Protein AF-A0A8J2QCI6-F1 (afdb_monomer_lite)

Structure (mmCIF, N/CA/C/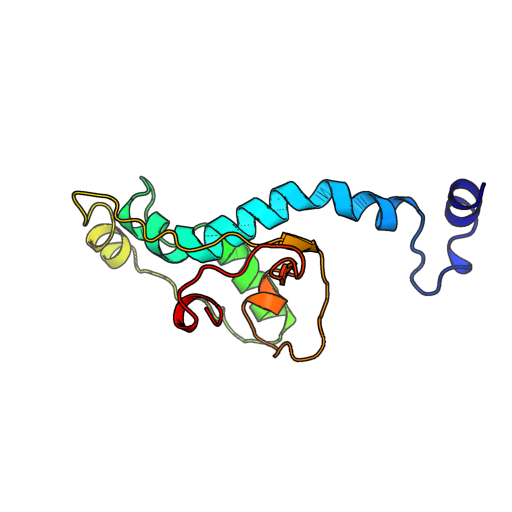O backbone):
data_AF-A0A8J2QCI6-F1
#
_entry.id   AF-A0A8J2QCI6-F1
#
loop_
_atom_site.group_PDB
_atom_site.id
_atom_site.type_symbol
_atom_site.label_atom_id
_atom_site.label_alt_id
_atom_site.label_comp_id
_atom_site.label_asym_id
_atom_site.label_entity_id
_atom_site.label_seq_id
_atom_site.pdbx_PDB_ins_code
_atom_site.Cartn_x
_atom_site.Cartn_y
_atom_site.Cartn_z
_atom_site.occupancy
_atom_site.B_iso_or_equiv
_atom_site.auth_seq_id
_atom_site.auth_comp_id
_atom_site.auth_asym_id
_atom_site.auth_atom_id
_atom_site.pdbx_PDB_model_num
ATOM 1 N N . MET A 1 1 ? 30.240 -19.200 -10.855 1.00 54.97 1 MET A N 1
ATOM 2 C CA . MET A 1 1 ? 31.644 -18.945 -10.450 1.00 54.97 1 MET A CA 1
ATOM 3 C C . MET A 1 1 ? 31.758 -17.816 -9.429 1.00 54.97 1 MET A C 1
ATOM 5 O O . MET A 1 1 ? 32.371 -18.048 -8.400 1.00 54.97 1 MET A O 1
ATOM 9 N N . TRP A 1 2 ? 31.162 -16.641 -9.662 1.00 59.03 2 TRP A N 1
ATOM 10 C CA . TRP A 1 2 ? 31.267 -15.486 -8.750 1.00 59.03 2 TRP A CA 1
ATOM 11 C C . TRP A 1 2 ? 30.485 -15.621 -7.433 1.00 59.03 2 TRP A C 1
ATOM 13 O O . TRP A 1 2 ? 30.943 -15.152 -6.397 1.00 59.03 2 TRP A O 1
ATOM 23 N N . ASP A 1 3 ? 29.358 -16.331 -7.448 1.00 58.16 3 ASP A N 1
ATOM 24 C CA . ASP A 1 3 ? 28.484 -16.489 -6.281 1.00 58.16 3 ASP A CA 1
ATOM 25 C C . ASP A 1 3 ? 29.141 -17.248 -5.105 1.00 58.16 3 ASP A C 1
ATOM 27 O O . ASP A 1 3 ? 29.231 -16.745 -3.985 1.00 58.16 3 ASP A O 1
ATOM 31 N N . THR A 1 4 ? 29.721 -18.423 -5.367 1.00 67.44 4 THR A N 1
ATOM 32 C CA . THR A 1 4 ? 30.413 -19.233 -4.345 1.00 67.44 4 THR A CA 1
ATOM 33 C C . THR A 1 4 ? 31.654 -18.535 -3.771 1.00 67.44 4 THR A C 1
ATOM 35 O O . THR A 1 4 ? 32.071 -18.830 -2.651 1.00 67.44 4 THR A O 1
ATOM 38 N N . TYR A 1 5 ? 32.269 -17.628 -4.536 1.00 74.19 5 TYR A N 1
ATOM 39 C CA . TYR A 1 5 ? 33.431 -16.859 -4.097 1.00 74.19 5 TYR A CA 1
ATOM 40 C C . TYR A 1 5 ? 33.029 -15.755 -3.111 1.00 74.19 5 TYR A C 1
ATOM 42 O O . TYR A 1 5 ? 33.645 -15.639 -2.053 1.00 74.19 5 TYR A O 1
ATOM 50 N N . LEU A 1 6 ? 31.954 -15.012 -3.397 1.00 71.12 6 LEU A N 1
ATOM 51 C CA . LEU A 1 6 ? 31.430 -13.974 -2.497 1.00 71.12 6 LEU A CA 1
ATOM 52 C C . LEU A 1 6 ? 30.899 -14.557 -1.181 1.00 71.12 6 LEU A C 1
ATOM 54 O O . LEU A 1 6 ? 31.152 -13.994 -0.120 1.00 71.12 6 LEU A O 1
ATOM 58 N N . HIS A 1 7 ? 30.304 -15.750 -1.220 1.00 70.75 7 HIS A N 1
ATOM 59 C CA . HIS A 1 7 ? 29.931 -16.506 -0.019 1.00 70.75 7 HIS A CA 1
ATOM 60 C C . HIS A 1 7 ? 31.104 -16.812 0.924 1.00 70.75 7 HIS A C 1
ATOM 62 O O . HIS A 1 7 ? 30.948 -16.822 2.143 1.00 70.75 7 HIS A O 1
ATOM 68 N N . LYS A 1 8 ? 32.290 -17.085 0.370 1.00 77.06 8 LYS A N 1
ATOM 69 C CA . LYS A 1 8 ? 33.498 -17.408 1.148 1.00 77.06 8 LYS A CA 1
ATOM 70 C C . LYS A 1 8 ? 34.303 -16.167 1.528 1.00 77.06 8 LYS A C 1
ATOM 72 O O . LYS A 1 8 ? 35.119 -16.221 2.448 1.00 77.06 8 LYS A O 1
ATOM 77 N N . HIS A 1 9 ? 34.079 -15.056 0.832 1.00 76.94 9 HIS A N 1
ATOM 78 C CA . HIS A 1 9 ? 34.850 -13.830 0.973 1.00 76.94 9 HIS A CA 1
ATOM 79 C C . HIS A 1 9 ? 33.939 -12.587 1.005 1.00 76.94 9 HIS A C 1
ATOM 81 O O . HIS A 1 9 ? 34.064 -11.710 0.148 1.00 76.94 9 HIS A O 1
ATOM 87 N N . PRO A 1 10 ? 33.076 -12.438 2.029 1.00 70.25 10 PRO A N 1
ATOM 88 C CA . PRO A 1 10 ? 32.091 -11.352 2.089 1.00 70.25 10 PRO A CA 1
ATOM 89 C C . PRO A 1 10 ? 32.734 -9.960 2.162 1.00 70.25 10 PRO A C 1
ATOM 91 O O . PRO A 1 10 ? 32.089 -8.956 1.906 1.00 70.25 10 PRO A O 1
ATOM 94 N N . LYS A 1 11 ? 34.021 -9.859 2.514 1.00 73.88 11 LYS A N 1
ATOM 95 C CA . LYS A 1 11 ? 34.762 -8.588 2.622 1.00 73.88 11 LYS A CA 1
ATOM 96 C C . LYS A 1 11 ? 35.053 -7.907 1.277 1.00 73.88 11 LYS A C 1
ATOM 98 O O . LYS A 1 11 ? 35.552 -6.789 1.280 1.00 73.88 11 LYS A O 1
ATOM 103 N N . PHE A 1 12 ? 34.802 -8.578 0.152 1.00 67.94 12 PHE A N 1
ATOM 104 C CA . PHE A 1 12 ? 35.062 -8.036 -1.189 1.00 67.94 12 PHE A CA 1
ATOM 105 C C . PHE A 1 12 ? 33.880 -7.251 -1.770 1.00 67.94 12 PHE A C 1
ATOM 107 O O . PHE A 1 12 ? 34.011 -6.623 -2.817 1.00 67.94 12 PHE A O 1
ATOM 114 N N . THR A 1 13 ? 32.751 -7.246 -1.069 1.00 58.03 13 THR A N 1
ATOM 115 C CA . THR A 1 13 ? 31.570 -6.413 -1.316 1.00 58.03 13 THR A CA 1
ATOM 116 C C . THR A 1 13 ? 31.447 -5.423 -0.168 1.00 58.03 13 THR A C 1
ATOM 118 O O . THR A 1 13 ? 31.517 -5.817 0.996 1.00 58.03 13 THR A O 1
ATOM 121 N N . VAL A 1 14 ? 31.298 -4.137 -0.490 1.00 60.88 14 VAL A N 1
ATOM 122 C CA . VAL A 1 14 ? 31.315 -3.024 0.482 1.00 60.88 14 VAL A CA 1
ATOM 123 C C . VAL A 1 14 ? 30.232 -3.173 1.558 1.00 60.88 14 VAL A C 1
ATOM 125 O O . VAL A 1 14 ? 30.429 -2.758 2.694 1.00 60.88 14 VAL A O 1
ATOM 128 N N . ASP A 1 15 ? 29.118 -3.811 1.212 1.00 69.38 15 ASP A N 1
ATOM 129 C CA . ASP A 1 15 ? 27.968 -4.091 2.073 1.00 69.38 15 ASP A CA 1
ATOM 130 C C . ASP A 1 15 ? 27.867 -5.570 2.497 1.00 69.38 15 ASP A C 1
ATOM 132 O 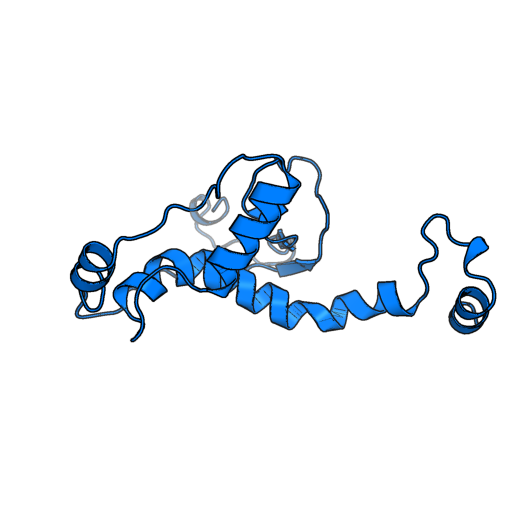O . ASP A 1 15 ? 26.870 -5.976 3.089 1.00 69.38 15 ASP A O 1
ATOM 136 N N . HIS A 1 16 ? 28.888 -6.383 2.200 1.00 67.31 16 HIS A N 1
ATOM 137 C CA . HIS A 1 16 ? 28.899 -7.832 2.425 1.00 67.31 16 HIS A CA 1
ATOM 138 C C . HIS A 1 16 ? 27.798 -8.632 1.695 1.00 67.31 16 HIS A C 1
ATOM 140 O O . HIS A 1 16 ? 27.552 -9.785 2.054 1.00 67.31 16 HIS A O 1
ATOM 146 N N . SER A 1 17 ? 27.152 -8.059 0.673 1.00 64.62 17 SER A N 1
ATOM 147 C CA . SER A 1 17 ? 26.120 -8.743 -0.117 1.00 64.62 17 SER A CA 1
ATOM 148 C C . SER A 1 17 ? 26.692 -9.815 -1.063 1.00 64.62 17 SER A C 1
ATOM 150 O O . SER A 1 17 ? 27.874 -9.826 -1.400 1.00 64.62 17 SER A O 1
ATOM 152 N N . ASN A 1 18 ? 25.857 -10.764 -1.492 1.00 72.94 18 ASN A N 1
ATOM 153 C CA . ASN A 1 18 ? 26.225 -11.841 -2.420 1.00 72.94 18 ASN A CA 1
ATOM 154 C C . ASN A 1 18 ? 25.177 -11.992 -3.546 1.00 72.94 18 ASN A C 1
ATOM 156 O O . ASN A 1 18 ? 24.218 -11.219 -3.636 1.00 72.94 18 ASN A O 1
ATOM 160 N N . GLY A 1 19 ? 25.361 -12.992 -4.417 1.00 60.00 19 GLY A N 1
ATOM 161 C CA . GLY A 1 19 ? 24.447 -13.270 -5.529 1.00 60.00 19 GLY A CA 1
ATOM 162 C C . GLY A 1 19 ? 23.018 -13.605 -5.092 1.00 60.00 19 GLY A C 1
ATOM 163 O O . GLY A 1 19 ? 22.085 -13.331 -5.849 1.00 60.00 19 GLY A O 1
ATOM 164 N N . ASP A 1 20 ? 22.829 -14.104 -3.867 1.00 63.88 20 ASP A N 1
ATOM 165 C CA . ASP A 1 20 ? 21.506 -14.417 -3.322 1.00 63.88 20 ASP A CA 1
ATOM 166 C C . ASP A 1 20 ? 20.679 -13.157 -3.086 1.00 63.88 20 ASP A C 1
ATOM 168 O O . ASP A 1 20 ? 19.499 -13.136 -3.420 1.00 63.88 20 ASP A O 1
ATOM 172 N N . VAL A 1 21 ? 21.289 -12.083 -2.572 1.00 62.28 21 VAL A N 1
ATOM 173 C CA . VAL A 1 21 ? 20.598 -10.802 -2.331 1.00 62.28 21 VAL A CA 1
ATOM 174 C C . VAL A 1 21 ? 20.126 -10.184 -3.649 1.00 62.28 21 VAL A C 1
ATOM 176 O O . VAL A 1 21 ? 19.014 -9.667 -3.730 1.00 62.28 21 VAL A O 1
ATOM 179 N N . ALA A 1 22 ? 20.941 -10.281 -4.704 1.00 57.44 22 ALA A N 1
ATOM 180 C CA . ALA A 1 22 ? 20.570 -9.802 -6.033 1.00 57.44 22 ALA A CA 1
ATOM 181 C C . ALA A 1 22 ? 19.430 -10.640 -6.647 1.00 57.44 22 ALA A C 1
ATOM 183 O O . ALA A 1 22 ? 18.471 -10.085 -7.191 1.00 57.44 22 ALA A O 1
ATOM 184 N N . ALA A 1 23 ? 19.502 -11.970 -6.526 1.00 56.25 23 ALA A N 1
ATOM 185 C CA . ALA A 1 23 ? 18.475 -12.886 -7.025 1.00 56.25 23 ALA A CA 1
ATOM 186 C C . ALA A 1 23 ? 17.161 -12.846 -6.210 1.00 56.25 23 ALA A C 1
ATOM 188 O O . ALA A 1 23 ? 16.096 -13.146 -6.755 1.00 56.25 23 ALA A O 1
ATOM 189 N N . ASP A 1 24 ? 17.198 -12.415 -4.944 1.00 59.62 24 ASP A N 1
ATOM 190 C CA . ASP A 1 24 ? 16.033 -12.271 -4.052 1.00 59.62 24 ASP A CA 1
ATOM 191 C C . ASP A 1 24 ? 15.034 -11.188 -4.505 1.00 59.62 24 ASP A C 1
ATOM 193 O O . ASP A 1 24 ? 13.876 -11.173 -4.079 1.00 59.62 24 ASP A O 1
ATOM 197 N N . SER A 1 25 ? 15.429 -10.326 -5.448 1.00 53.31 25 SER A N 1
ATOM 198 C CA . SER A 1 25 ? 14.540 -9.343 -6.086 1.00 53.31 25 SER A CA 1
ATOM 199 C C . SER A 1 25 ? 13.283 -10.000 -6.687 1.00 53.31 25 SER A C 1
ATOM 201 O O . SER A 1 25 ? 12.191 -9.439 -6.615 1.00 53.31 25 SER A O 1
ATOM 203 N N . TYR A 1 26 ? 13.406 -11.232 -7.204 1.00 55.91 26 TYR A N 1
ATOM 204 C CA . TYR A 1 26 ? 12.292 -12.035 -7.733 1.00 55.91 26 TYR A CA 1
ATOM 205 C C . TYR A 1 26 ? 11.546 -12.862 -6.677 1.00 55.91 26 TYR A C 1
ATOM 207 O O . TYR A 1 26 ? 10.562 -13.518 -7.008 1.00 55.91 26 TYR A O 1
ATOM 215 N N . HIS A 1 27 ? 11.968 -12.872 -5.415 1.00 59.91 27 HIS A N 1
ATOM 216 C CA . HIS A 1 27 ? 11.233 -13.560 -4.348 1.00 59.91 27 HIS A CA 1
ATOM 217 C C . HIS A 1 27 ? 10.282 -12.619 -3.601 1.00 59.91 27 HIS A C 1
ATOM 219 O O . HIS A 1 27 ? 9.246 -13.066 -3.105 1.00 59.91 27 HIS A O 1
ATOM 225 N N . LYS A 1 28 ? 10.576 -11.313 -3.581 1.00 66.38 28 LYS A N 1
ATOM 226 C CA . LYS A 1 28 ? 9.775 -10.308 -2.862 1.00 66.38 28 LYS A CA 1
ATOM 227 C C . LYS A 1 28 ? 8.628 -9.698 -3.667 1.00 66.38 28 LYS A C 1
ATOM 229 O O . LYS A 1 28 ? 7.669 -9.238 -3.055 1.00 66.38 28 LYS A O 1
ATOM 234 N N . TYR A 1 29 ? 8.624 -9.822 -5.000 1.00 71.62 29 TYR A N 1
ATOM 235 C CA . TYR A 1 29 ? 7.591 -9.200 -5.850 1.00 71.62 29 TYR A CA 1
ATOM 236 C C . TYR A 1 29 ? 6.151 -9.546 -5.438 1.00 71.62 29 TYR A C 1
ATOM 238 O O . TYR A 1 29 ? 5.255 -8.720 -5.572 1.00 71.62 29 TYR A O 1
ATOM 246 N N . LYS A 1 30 ? 5.895 -10.756 -4.915 1.00 79.56 30 LYS A N 1
ATOM 247 C CA . LYS A 1 30 ? 4.554 -11.132 -4.437 1.00 79.56 30 LYS A CA 1
ATOM 248 C C . LYS A 1 30 ? 4.119 -10.274 -3.252 1.00 79.56 30 LYS A C 1
ATOM 250 O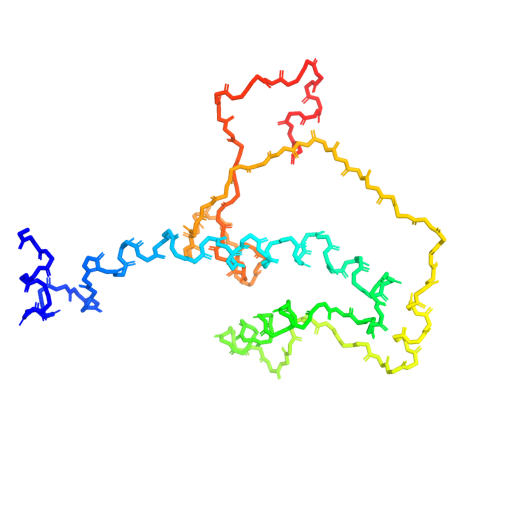 O . LYS A 1 30 ? 2.968 -9.858 -3.192 1.00 79.56 30 LYS A O 1
ATOM 255 N N . GLN A 1 31 ? 5.030 -10.028 -2.315 1.00 80.38 31 GLN A N 1
ATOM 256 C CA . GLN A 1 31 ? 4.772 -9.188 -1.147 1.00 80.38 31 GLN A CA 1
ATOM 257 C C . GLN A 1 31 ? 4.606 -7.727 -1.572 1.00 80.38 31 GLN A C 1
ATOM 259 O O . GLN A 1 31 ? 3.688 -7.064 -1.099 1.00 80.38 31 GLN A O 1
ATOM 264 N N . ASP A 1 32 ? 5.418 -7.277 -2.526 1.00 81.62 32 ASP A N 1
ATOM 265 C CA . ASP A 1 32 ? 5.367 -5.924 -3.083 1.00 81.62 32 ASP A CA 1
ATOM 266 C C . ASP A 1 32 ? 4.031 -5.655 -3.798 1.00 81.62 32 ASP A C 1
ATOM 268 O O . ASP A 1 32 ? 3.369 -4.653 -3.529 1.00 81.62 32 ASP A O 1
ATOM 272 N N . ILE A 1 33 ? 3.563 -6.594 -4.631 1.00 83.00 33 ILE A N 1
ATOM 273 C CA . ILE A 1 33 ? 2.250 -6.514 -5.294 1.00 83.00 33 ILE A CA 1
ATOM 274 C C . ILE A 1 33 ? 1.122 -6.452 -4.261 1.00 83.00 33 ILE A C 1
ATOM 276 O O . ILE A 1 33 ? 0.208 -5.634 -4.386 1.00 83.00 33 ILE A O 1
ATOM 280 N N . VAL A 1 34 ? 1.176 -7.300 -3.229 1.00 88.75 34 VAL A N 1
ATOM 281 C CA . VAL A 1 34 ? 0.157 -7.313 -2.171 1.00 88.75 34 VAL A CA 1
ATOM 282 C C . VAL A 1 34 ? 0.157 -5.990 -1.406 1.00 88.75 34 VAL A C 1
ATOM 284 O O . VAL A 1 34 ? -0.917 -5.439 -1.162 1.00 88.75 34 VAL A O 1
ATOM 287 N N . LEU A 1 35 ? 1.328 -5.446 -1.067 1.00 89.19 35 LEU A N 1
ATOM 288 C CA . LEU A 1 35 ? 1.450 -4.165 -0.376 1.00 89.19 35 LEU A CA 1
ATOM 289 C C . LEU A 1 35 ? 0.894 -3.015 -1.224 1.00 89.19 35 LEU A C 1
ATOM 291 O O . LEU A 1 35 ? 0.102 -2.222 -0.716 1.00 89.19 35 LEU A O 1
ATOM 295 N N . ILE A 1 36 ? 1.238 -2.946 -2.512 1.00 90.19 36 ILE A N 1
ATOM 296 C CA . ILE A 1 36 ? 0.729 -1.899 -3.409 1.00 90.19 36 ILE A CA 1
ATOM 297 C C . ILE A 1 36 ? -0.775 -1.994 -3.556 1.00 90.19 36 ILE A C 1
ATOM 299 O O . ILE A 1 36 ? -1.451 -0.977 -3.431 1.00 90.19 36 ILE A O 1
ATOM 303 N N . ASN A 1 37 ? -1.316 -3.188 -3.799 1.00 91.19 37 ASN A N 1
ATOM 304 C CA . ASN A 1 37 ? -2.759 -3.354 -3.924 1.00 91.19 37 ASN A CA 1
ATOM 305 C C . ASN A 1 37 ? -3.471 -2.952 -2.620 1.00 91.19 37 ASN A C 1
ATOM 307 O O . ASN A 1 37 ? -4.481 -2.246 -2.635 1.00 91.19 37 ASN A O 1
ATOM 311 N N . SER A 1 38 ? -2.882 -3.314 -1.477 1.00 93.00 38 SER A N 1
ATOM 312 C CA . SER A 1 38 ? -3.388 -2.919 -0.161 1.00 93.00 38 SER A CA 1
ATOM 313 C C . SER A 1 38 ? -3.341 -1.403 0.052 1.00 93.00 38 SER A C 1
ATOM 315 O O . SER A 1 38 ? -4.241 -0.860 0.678 1.00 93.00 38 SER A O 1
ATOM 317 N N . ILE A 1 39 ? -2.341 -0.696 -0.477 1.00 92.81 39 ILE A N 1
ATOM 318 C CA . ILE A 1 39 ? -2.243 0.769 -0.372 1.00 92.81 39 ILE A CA 1
ATOM 319 C C . ILE A 1 39 ? -3.167 1.476 -1.370 1.00 92.81 39 ILE A C 1
ATOM 321 O O . ILE A 1 39 ? -3.858 2.419 -1.000 1.00 92.81 39 ILE A O 1
ATOM 325 N N . LYS A 1 40 ? -3.182 1.052 -2.638 1.00 91.44 40 LYS A N 1
ATOM 326 C CA . LYS A 1 40 ? -3.914 1.730 -3.719 1.00 91.44 40 LYS A CA 1
ATOM 327 C C . LYS A 1 40 ? -5.421 1.509 -3.625 1.00 91.44 40 LYS A C 1
ATOM 329 O O . LYS A 1 40 ? -6.180 2.447 -3.835 1.00 91.44 40 LYS A O 1
ATOM 334 N N . VAL A 1 41 ? -5.842 0.284 -3.313 1.00 93.88 41 VAL A N 1
ATOM 335 C CA . VAL A 1 41 ? -7.261 -0.093 -3.218 1.00 93.88 41 VAL A CA 1
ATOM 336 C C . VAL A 1 41 ? -7.643 -0.354 -1.768 1.00 93.88 41 VAL A C 1
ATOM 338 O O . VAL A 1 41 ? -8.632 0.189 -1.279 1.00 93.88 41 VAL A O 1
ATOM 341 N N . GLY A 1 42 ? -6.839 -1.148 -1.057 1.00 95.12 42 GLY A N 1
ATOM 342 C CA . GLY A 1 42 ? -7.153 -1.592 0.303 1.00 95.12 42 GLY A CA 1
ATOM 343 C C . GLY A 1 42 ? -7.299 -0.461 1.324 1.00 95.12 42 GLY A C 1
ATOM 344 O O . GLY A 1 42 ? -8.101 -0.601 2.239 1.00 95.12 42 GLY A O 1
ATOM 345 N N . LEU A 1 43 ? -6.618 0.676 1.153 1.00 94.94 43 LEU A N 1
ATOM 346 C CA . LEU A 1 43 ? -6.734 1.820 2.064 1.00 94.94 43 LEU A CA 1
ATOM 347 C C . LEU A 1 43 ? -8.178 2.341 2.161 1.00 94.94 43 LEU A C 1
ATOM 349 O O . LEU A 1 43 ? -8.601 2.772 3.227 1.00 94.94 43 LEU A O 1
ATOM 353 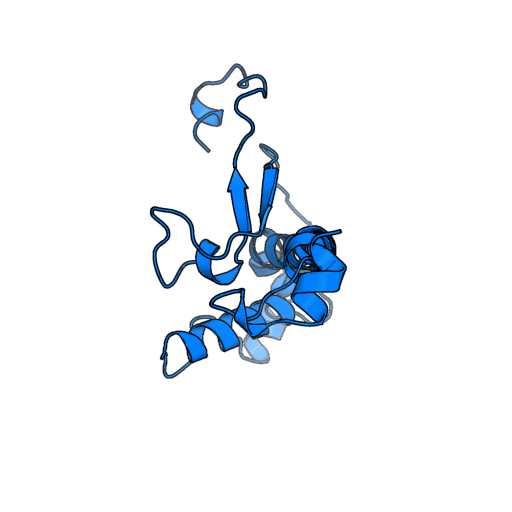N N . PHE A 1 44 ? -8.935 2.252 1.065 1.00 95.06 44 PHE A N 1
ATOM 354 C CA . PHE A 1 44 ? -10.337 2.667 1.003 1.00 95.06 44 PHE A CA 1
ATOM 355 C C . PHE A 1 44 ? -11.292 1.479 1.092 1.00 95.06 44 PHE A C 1
ATOM 357 O O . PHE A 1 44 ? -12.333 1.560 1.737 1.00 95.06 44 PHE A O 1
ATOM 364 N N . ALA A 1 45 ? -10.941 0.367 0.448 1.00 97.12 45 ALA A N 1
ATOM 365 C CA . ALA A 1 45 ? -11.811 -0.793 0.373 1.00 97.12 45 ALA A CA 1
ATOM 366 C C . ALA A 1 45 ? -11.877 -1.566 1.697 1.00 97.12 45 ALA A C 1
ATOM 368 O O . ALA A 1 45 ? -12.950 -2.005 2.091 1.00 97.12 45 ALA A O 1
ATOM 369 N N . HIS A 1 46 ? -10.756 -1.734 2.398 1.00 97.88 46 HIS A N 1
ATOM 370 C CA . HIS A 1 46 ? -10.721 -2.569 3.598 1.00 97.88 46 HIS A CA 1
ATOM 371 C C . HIS A 1 46 ? -11.600 -2.010 4.728 1.00 97.88 46 HIS A C 1
ATOM 373 O O . HIS A 1 46 ? -12.434 -2.768 5.211 1.00 97.88 46 HIS A O 1
ATOM 379 N N . PRO A 1 47 ? -11.561 -0.705 5.075 1.00 98.00 47 PRO A N 1
ATOM 380 C CA . PRO A 1 47 ? -12.431 -0.178 6.128 1.00 98.00 47 PRO A CA 1
ATOM 381 C C . PRO A 1 47 ? -13.930 -0.378 5.872 1.00 98.00 47 PRO A C 1
ATOM 383 O O . PRO A 1 47 ? -14.696 -0.494 6.823 1.00 98.00 47 PRO A O 1
ATOM 386 N N . ILE A 1 48 ? -14.346 -0.398 4.601 1.00 97.88 48 ILE A N 1
ATOM 387 C CA . ILE A 1 48 ? -15.756 -0.441 4.196 1.00 97.88 48 ILE A CA 1
ATOM 388 C C . ILE A 1 48 ? -16.230 -1.878 3.958 1.00 97.88 48 ILE A C 1
ATOM 390 O O . ILE A 1 48 ? -17.328 -2.226 4.378 1.00 97.88 48 ILE A O 1
ATOM 394 N N . TYR A 1 49 ? -15.439 -2.709 3.279 1.00 96.88 49 TYR A N 1
ATOM 395 C CA . TYR A 1 49 ? -15.908 -3.988 2.734 1.00 96.88 49 TYR A CA 1
ATOM 396 C C . TYR A 1 49 ? -15.314 -5.227 3.419 1.00 96.88 49 TYR A C 1
ATOM 398 O O . TYR A 1 49 ? -15.777 -6.328 3.127 1.00 96.88 49 TYR A O 1
ATOM 406 N N . SER A 1 50 ? -14.300 -5.099 4.287 1.00 96.69 50 SER A N 1
ATOM 407 C CA . SER A 1 50 ? -13.784 -6.257 5.033 1.00 96.69 50 SER A CA 1
ATOM 408 C C . SER A 1 50 ? -14.660 -6.592 6.243 1.00 96.69 50 SER A C 1
ATOM 410 O O . SER A 1 50 ? -15.406 -5.751 6.754 1.00 96.69 50 SER A O 1
ATOM 412 N N . GLU A 1 51 ? -14.564 -7.832 6.724 1.00 95.75 51 GLU A N 1
ATOM 413 C CA . GLU A 1 51 ? -15.269 -8.254 7.939 1.00 95.75 51 GLU A CA 1
ATOM 414 C C . GLU A 1 51 ? -14.703 -7.555 9.184 1.00 95.75 51 GLU A C 1
ATOM 416 O O . GLU A 1 51 ? -15.436 -7.250 10.130 1.00 95.75 51 GLU A O 1
ATOM 421 N N . GLU A 1 52 ? -13.404 -7.259 9.183 1.00 96.06 52 GLU A N 1
ATOM 422 C CA . GLU A 1 52 ? -12.697 -6.618 10.288 1.00 96.06 52 GLU A CA 1
ATOM 423 C C . GLU A 1 52 ? -12.894 -5.093 10.325 1.00 96.06 52 GLU A C 1
ATOM 425 O O . GLU A 1 52 ? -12.904 -4.509 11.409 1.00 96.06 52 GLU A O 1
ATOM 430 N N . GLY A 1 53 ? -13.075 -4.445 9.169 1.00 96.56 53 GLY A N 1
ATOM 431 C CA . GLY A 1 53 ? -12.966 -2.991 9.022 1.00 96.56 53 GLY A CA 1
ATOM 432 C C . GLY A 1 53 ? -11.524 -2.485 9.199 1.00 96.56 53 GLY A C 1
ATOM 433 O O . GLY A 1 53 ? -10.568 -3.242 9.024 1.00 96.56 53 GLY A O 1
ATOM 434 N N . ASP A 1 54 ? -11.367 -1.196 9.535 1.00 98.06 54 ASP A N 1
ATOM 435 C CA . ASP A 1 54 ? -10.069 -0.494 9.683 1.00 98.06 54 ASP A CA 1
ATOM 436 C C . ASP A 1 54 ? -9.180 -0.580 8.414 1.00 98.06 54 ASP A C 1
ATOM 438 O O . ASP A 1 54 ? -9.529 -1.176 7.391 1.00 98.06 54 ASP A O 1
ATOM 442 N N . TYR A 1 55 ? -8.023 0.076 8.428 1.00 97.81 55 TYR A N 1
ATOM 443 C CA . TYR A 1 55 ? -7.013 -0.060 7.388 1.00 97.81 55 TYR A CA 1
ATOM 444 C C . TYR A 1 55 ? -6.408 -1.471 7.376 1.00 97.81 55 TYR A C 1
ATOM 446 O O . TYR A 1 55 ? -6.283 -2.099 8.432 1.00 97.81 55 TYR A O 1
ATOM 454 N N . PRO A 1 56 ? -5.924 -1.956 6.214 1.00 97.12 56 PRO A N 1
ATOM 455 C CA . PRO A 1 56 ? -5.248 -3.244 6.148 1.00 97.12 56 PRO A CA 1
ATOM 456 C C . PRO A 1 56 ? -4.060 -3.291 7.116 1.00 97.12 56 PRO A C 1
ATOM 458 O O . PRO A 1 56 ? -3.200 -2.402 7.110 1.00 97.12 56 PRO A O 1
ATOM 461 N N . SER A 1 57 ? -3.963 -4.362 7.905 1.00 95.50 57 SER A N 1
ATOM 462 C CA . SER A 1 57 ? -2.910 -4.537 8.919 1.00 95.50 57 SER A CA 1
ATOM 463 C C . SER A 1 57 ? -1.496 -4.436 8.336 1.00 95.50 57 SER A C 1
ATOM 465 O O . SER A 1 57 ? -0.599 -3.869 8.962 1.00 95.50 57 SER A O 1
ATOM 467 N N . LEU A 1 58 ? -1.308 -4.918 7.103 1.00 93.44 58 LEU A N 1
ATOM 468 C CA . LEU A 1 58 ? -0.055 -4.808 6.359 1.00 93.44 58 LEU A CA 1
ATOM 469 C C . LEU A 1 58 ? 0.339 -3.345 6.094 1.00 93.44 58 LEU A C 1
ATOM 471 O O . LEU A 1 58 ? 1.497 -2.980 6.297 1.00 93.44 58 LEU A O 1
ATOM 475 N N . VAL A 1 59 ? -0.615 -2.510 5.670 1.00 94.75 59 VAL A N 1
ATOM 476 C CA . VAL A 1 59 ? -0.382 -1.085 5.378 1.00 94.75 59 VAL A CA 1
ATOM 477 C C . VAL A 1 59 ? -0.071 -0.329 6.658 1.00 94.75 59 VAL A C 1
ATOM 479 O O . VAL A 1 59 ? 0.908 0.415 6.703 1.00 94.75 59 VAL A O 1
ATOM 482 N N . ARG A 1 60 ? -0.856 -0.576 7.714 1.00 95.62 60 ARG A N 1
ATOM 483 C CA . ARG A 1 60 ? -0.626 0.012 9.036 1.00 95.62 60 ARG A CA 1
ATOM 484 C C . ARG A 1 60 ? 0.778 -0.306 9.538 1.00 95.62 60 ARG A C 1
ATOM 486 O O . ARG A 1 60 ? 1.558 0.610 9.768 1.00 95.62 60 ARG A O 1
ATOM 493 N N . LYS A 1 61 ? 1.143 -1.591 9.580 1.00 95.62 61 LYS A N 1
ATOM 494 C CA . LYS A 1 61 ? 2.478 -2.031 10.001 1.00 95.62 61 LYS A CA 1
ATOM 495 C C . LYS A 1 61 ? 3.585 -1.357 9.189 1.00 95.62 61 LYS A C 1
ATOM 497 O O . LYS A 1 61 ? 4.556 -0.869 9.761 1.00 95.62 61 LYS A O 1
ATOM 502 N N . ARG A 1 62 ? 3.437 -1.303 7.862 1.00 94.38 62 ARG A N 1
ATOM 503 C CA . ARG A 1 62 ? 4.448 -0.704 6.986 1.00 94.38 62 ARG A CA 1
ATOM 504 C C . ARG A 1 62 ? 4.633 0.786 7.265 1.00 94.38 62 ARG A C 1
ATOM 506 O O . ARG A 1 62 ? 5.770 1.228 7.402 1.00 94.38 62 ARG A O 1
ATOM 513 N N . ILE A 1 63 ? 3.549 1.553 7.371 1.00 95.38 63 ILE A N 1
ATOM 514 C CA . ILE A 1 63 ? 3.636 2.995 7.635 1.00 95.38 63 ILE A CA 1
ATOM 515 C C . ILE A 1 63 ? 4.139 3.259 9.057 1.00 95.38 63 ILE A C 1
ATOM 517 O O . ILE A 1 63 ? 4.915 4.194 9.249 1.00 95.38 63 ILE A O 1
ATOM 521 N N . ASP A 1 64 ? 3.779 2.431 10.039 1.00 96.25 64 ASP A N 1
ATOM 522 C CA . ASP A 1 64 ? 4.292 2.531 11.409 1.00 96.25 64 ASP A CA 1
ATOM 523 C C . ASP A 1 64 ? 5.815 2.328 11.445 1.00 96.25 64 ASP A C 1
ATOM 525 O O . ASP A 1 64 ? 6.542 3.142 12.020 1.00 96.25 64 ASP A O 1
ATOM 529 N N . ASP A 1 65 ? 6.316 1.283 10.781 1.00 95.62 65 ASP A N 1
ATOM 530 C CA . ASP A 1 65 ? 7.748 0.996 10.665 1.00 95.62 65 ASP A CA 1
ATOM 531 C C . ASP A 1 65 ? 8.489 2.138 9.957 1.00 95.62 65 ASP A C 1
ATOM 533 O O . ASP A 1 65 ? 9.495 2.640 10.464 1.00 95.62 65 ASP A O 1
ATOM 537 N N . MET A 1 66 ? 7.959 2.615 8.828 1.00 94.56 66 MET A N 1
ATOM 538 C CA . MET A 1 66 ? 8.562 3.719 8.079 1.00 94.56 66 MET A CA 1
ATOM 539 C C . MET A 1 66 ? 8.541 5.029 8.868 1.00 94.56 66 MET A C 1
ATOM 541 O O . MET A 1 66 ? 9.535 5.749 8.877 1.00 94.56 66 MET A O 1
ATOM 545 N N . SER A 1 67 ? 7.448 5.332 9.573 1.00 96.56 67 SER A N 1
ATOM 546 C CA . SER A 1 67 ? 7.335 6.533 10.409 1.00 96.56 67 SER A CA 1
ATOM 547 C C . SER A 1 67 ? 8.365 6.519 11.539 1.00 96.56 67 SER A C 1
ATOM 549 O O . SER A 1 67 ? 9.034 7.527 11.761 1.00 96.56 67 SER A O 1
ATOM 551 N N . ARG A 1 68 ? 8.566 5.368 12.199 1.00 96.06 68 ARG A N 1
ATOM 552 C CA . ARG A 1 68 ? 9.617 5.209 13.217 1.00 96.06 68 ARG A CA 1
ATOM 553 C C . ARG A 1 68 ? 11.014 5.391 12.627 1.00 96.06 68 ARG A C 1
ATOM 555 O O . ARG A 1 68 ? 11.806 6.148 13.182 1.00 96.06 68 ARG A O 1
ATOM 562 N N . ASN A 1 69 ? 11.297 4.761 11.487 1.00 94.19 69 ASN A N 1
ATOM 563 C CA . ASN A 1 69 ? 12.601 4.858 10.820 1.00 94.19 69 ASN A CA 1
ATOM 564 C C . ASN A 1 69 ? 12.919 6.281 10.338 1.00 94.19 69 ASN A C 1
ATOM 566 O O . ASN A 1 69 ? 14.076 6.685 10.316 1.00 94.19 69 ASN A O 1
ATOM 570 N N . GLN A 1 70 ? 11.893 7.049 9.974 1.00 94.12 70 GLN A N 1
ATOM 571 C CA . GLN A 1 70 ? 12.009 8.447 9.556 1.00 94.12 70 GLN A CA 1
ATOM 572 C C . GLN A 1 70 ? 12.043 9.430 10.744 1.00 94.12 70 GLN A C 1
ATOM 574 O O . GLN A 1 70 ? 12.119 10.637 10.532 1.00 94.12 70 GLN A O 1
ATOM 579 N N . GLY A 1 71 ? 11.985 8.940 11.989 1.00 95.75 71 GLY A N 1
ATOM 580 C CA . GLY A 1 71 ? 12.090 9.763 13.196 1.00 95.75 71 GLY A CA 1
ATOM 581 C C . GLY A 1 71 ? 10.791 10.449 13.632 1.00 95.75 71 GLY A C 1
ATOM 582 O O . GLY A 1 71 ? 10.832 11.359 14.459 1.00 95.75 71 GLY A O 1
ATOM 583 N N . PHE A 1 72 ? 9.630 10.037 13.114 1.00 96.50 72 PHE A N 1
ATOM 584 C CA . PHE A 1 72 ? 8.351 10.559 13.590 1.00 96.50 72 PHE A CA 1
ATOM 585 C C . PHE A 1 72 ? 8.016 9.992 14.973 1.00 96.50 72 PHE A C 1
ATOM 587 O O . PHE A 1 72 ? 8.111 8.791 15.218 1.00 96.50 72 PHE A O 1
ATOM 594 N N . ALA A 1 73 ? 7.541 10.858 15.871 1.00 96.00 73 ALA A N 1
ATOM 595 C CA . ALA A 1 73 ? 7.120 10.468 17.220 1.00 96.00 73 ALA A CA 1
ATOM 596 C C . ALA A 1 73 ? 5.859 9.578 17.243 1.00 96.00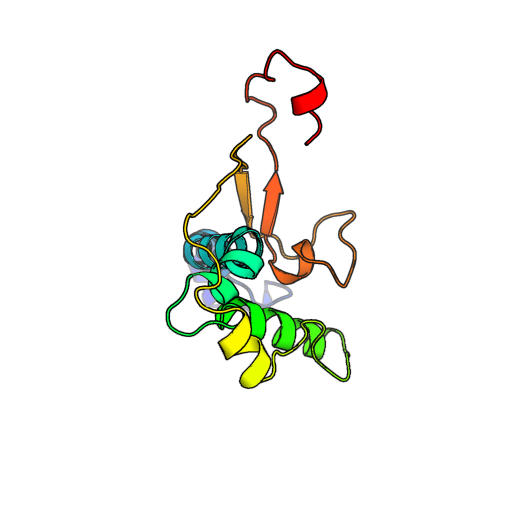 73 ALA A C 1
ATOM 598 O O . ALA A 1 73 ? 5.564 8.944 18.253 1.00 96.00 73 ALA A O 1
ATOM 599 N N . ARG A 1 74 ? 5.095 9.554 16.146 1.00 95.06 74 ARG A N 1
ATOM 600 C CA . ARG A 1 74 ? 3.880 8.751 15.965 1.00 95.06 74 ARG A CA 1
ATOM 601 C C . ARG A 1 74 ? 3.739 8.328 14.507 1.00 95.06 74 ARG A C 1
ATOM 603 O O . ARG A 1 74 ? 4.374 8.922 13.636 1.00 95.06 74 ARG A O 1
ATOM 610 N N . SER A 1 75 ? 2.881 7.343 14.248 1.00 96.31 75 SER A N 1
ATOM 611 C CA . SER A 1 75 ? 2.552 6.946 12.878 1.00 96.31 75 SER A CA 1
ATOM 612 C C . SER A 1 75 ? 2.002 8.115 12.064 1.00 96.31 75 SER A C 1
ATOM 614 O O . SER A 1 75 ? 1.247 8.947 12.579 1.00 96.31 75 SER A O 1
ATOM 616 N N . ARG A 1 76 ? 2.374 8.163 10.781 1.00 96.19 76 ARG A N 1
ATOM 617 C CA . ARG A 1 76 ? 1.769 9.059 9.789 1.00 96.19 76 ARG A CA 1
ATOM 618 C C . ARG A 1 76 ? 0.372 8.599 9.371 1.00 96.19 76 ARG A C 1
ATOM 620 O O . ARG A 1 76 ? -0.400 9.428 8.898 1.00 96.19 76 ARG A O 1
ATOM 627 N N . LEU A 1 77 ? 0.049 7.314 9.542 1.00 95.50 77 LEU A N 1
ATOM 628 C CA . LEU A 1 77 ? -1.283 6.781 9.271 1.00 95.50 77 LEU A CA 1
ATOM 629 C C . LEU A 1 77 ? -2.182 7.005 10.500 1.00 95.50 77 LEU A C 1
ATOM 631 O O . LEU A 1 77 ? -1.839 6.534 11.587 1.00 95.50 77 LEU A O 1
ATOM 635 N N . PRO A 1 78 ? -3.332 7.687 10.359 1.00 96.00 78 PRO A N 1
ATOM 636 C CA . PRO A 1 78 ? -4.294 7.813 11.447 1.00 96.00 78 PRO A CA 1
ATOM 637 C C . PRO A 1 78 ? -4.837 6.456 11.923 1.00 96.00 78 PRO A C 1
ATOM 639 O O . PRO A 1 78 ? -4.778 5.437 11.227 1.00 96.00 78 PRO A O 1
ATOM 642 N N . SER A 1 79 ? -5.409 6.449 13.120 1.00 95.56 79 SER A N 1
ATOM 643 C CA . SER A 1 79 ? -6.103 5.286 13.674 1.00 95.56 79 SER A CA 1
ATOM 644 C C . SER A 1 79 ? -7.585 5.584 13.784 1.00 95.56 79 SER A C 1
ATOM 646 O O . SER A 1 79 ? -7.941 6.696 14.167 1.00 95.56 79 SER A O 1
ATOM 648 N N . PHE A 1 80 ? -8.413 4.590 13.475 1.00 97.00 80 PHE A N 1
ATOM 649 C CA . PHE A 1 80 ? -9.837 4.651 13.766 1.00 97.00 80 PHE A CA 1
ATOM 650 C C . PHE A 1 80 ? -10.092 4.286 15.228 1.00 97.00 80 PHE A C 1
ATOM 652 O O . PHE A 1 80 ? -9.399 3.433 15.794 1.00 97.00 80 PHE A O 1
ATOM 659 N N . THR A 1 81 ? -11.103 4.898 15.838 1.00 98.06 81 THR A N 1
ATOM 660 C CA . THR A 1 81 ? -11.681 4.366 17.077 1.00 98.06 81 THR A CA 1
ATOM 661 C C . THR A 1 81 ? -12.577 3.160 16.770 1.00 98.06 81 THR A C 1
ATOM 663 O O . THR A 1 81 ? -13.038 3.004 15.636 1.00 98.06 81 THR A O 1
ATOM 666 N N . PRO A 1 82 ? -12.872 2.293 17.756 1.00 98.12 82 PRO A N 1
ATOM 667 C CA . PRO A 1 82 ? -13.812 1.188 17.560 1.00 98.12 82 PRO A CA 1
ATOM 668 C C . PRO A 1 82 ? -15.186 1.643 17.046 1.00 98.12 82 PRO A C 1
ATOM 670 O O . PRO A 1 82 ? -15.797 0.963 16.223 1.00 98.12 82 PRO A O 1
ATOM 673 N N . GLU A 1 83 ? -15.658 2.808 17.495 1.00 98.19 83 GLU A N 1
ATOM 674 C CA . GLU A 1 83 ? -16.917 3.411 17.055 1.00 98.19 83 GLU A CA 1
ATOM 675 C C . GLU A 1 83 ? -16.849 3.850 15.587 1.00 98.19 83 GLU A C 1
ATOM 677 O O . GLU A 1 83 ? -17.787 3.606 14.831 1.00 98.19 83 GLU A O 1
ATOM 682 N N . GLU A 1 84 ? -15.734 4.447 15.158 1.00 98.44 84 GLU A N 1
ATOM 683 C CA . GLU A 1 84 ? -15.520 4.833 13.759 1.00 98.44 84 GLU A CA 1
ATOM 684 C C . GLU A 1 84 ? -15.426 3.609 12.841 1.00 98.44 84 GLU A C 1
ATOM 686 O O . GLU A 1 84 ? -16.029 3.604 11.768 1.00 98.44 84 GLU A O 1
ATOM 691 N N . VAL A 1 85 ? -14.741 2.543 13.273 1.00 98.25 85 VAL A N 1
ATOM 692 C CA . VAL A 1 85 ? -14.703 1.273 12.527 1.00 98.25 85 VAL A CA 1
ATOM 693 C C . VAL A 1 85 ? -16.112 0.712 12.363 1.00 98.25 85 VAL A C 1
ATOM 695 O O . VAL A 1 85 ? -16.503 0.352 11.254 1.00 98.25 85 VAL A O 1
ATOM 698 N N . ALA A 1 86 ? -16.897 0.670 13.443 1.00 97.62 86 ALA A N 1
ATOM 699 C CA . ALA A 1 86 ? -18.270 0.176 13.398 1.00 97.62 86 ALA A CA 1
ATOM 700 C C . ALA A 1 86 ? -19.178 1.025 12.493 1.00 97.62 86 ALA A C 1
ATOM 702 O O . ALA A 1 86 ? -20.085 0.480 11.870 1.00 97.62 86 ALA A O 1
ATOM 703 N N . MET A 1 87 ? -18.930 2.335 12.410 1.00 97.94 87 MET A N 1
ATOM 704 C CA . MET A 1 87 ? -19.677 3.255 11.550 1.00 97.94 87 MET A CA 1
ATOM 705 C C . MET A 1 87 ? -19.345 3.077 10.061 1.00 97.94 87 MET A C 1
ATOM 707 O O . MET A 1 87 ? -20.236 3.183 9.222 1.00 97.94 87 MET A O 1
ATOM 711 N N . VAL A 1 88 ? -18.075 2.842 9.718 1.00 97.75 88 VAL A N 1
ATOM 712 C CA . VAL A 1 88 ? -17.615 2.760 8.318 1.00 97.75 88 VAL A CA 1
ATOM 713 C C . VAL A 1 88 ? -17.787 1.355 7.736 1.00 97.75 88 VAL A C 1
ATOM 715 O O . VAL A 1 88 ? -18.077 1.211 6.545 1.00 97.75 88 VAL A O 1
ATOM 718 N N . ARG A 1 89 ? -17.632 0.308 8.547 1.00 97.94 89 ARG A N 1
ATOM 719 C CA . ARG A 1 89 ? -17.719 -1.077 8.078 1.00 97.94 89 ARG A CA 1
ATOM 720 C C . ARG A 1 89 ? -19.126 -1.410 7.580 1.00 97.94 89 ARG A C 1
ATOM 722 O O . ARG A 1 89 ? -20.105 -1.248 8.301 1.00 97.94 89 ARG A O 1
ATOM 729 N N . GLY A 1 90 ? -19.217 -1.934 6.362 1.00 96.75 90 GLY A N 1
ATOM 730 C CA . GLY A 1 90 ? -20.474 -2.296 5.707 1.00 96.75 90 GLY A CA 1
ATOM 731 C C . GLY A 1 90 ? -21.299 -1.096 5.235 1.00 96.75 90 GLY A C 1
ATOM 732 O O . GLY A 1 90 ? -22.476 -1.257 4.941 1.00 96.75 90 GLY A O 1
ATOM 733 N N . SER A 1 91 ? -20.710 0.103 5.157 1.00 97.38 91 SER A N 1
ATOM 734 C CA . SER A 1 91 ? -21.416 1.342 4.783 1.00 97.38 91 SER A CA 1
ATOM 735 C C . SER A 1 91 ? -21.694 1.506 3.278 1.00 97.38 91 SER A C 1
ATOM 737 O O . SER A 1 91 ? -22.053 2.598 2.838 1.00 97.38 91 SER A O 1
ATOM 739 N N . SER A 1 92 ? -21.531 0.449 2.474 1.00 96.81 92 SER A N 1
ATOM 740 C CA . SER A 1 92 ? -21.777 0.474 1.028 1.00 96.81 92 SER A CA 1
ATOM 741 C C . SER A 1 92 ? -22.440 -0.810 0.536 1.00 96.81 92 SER A C 1
ATOM 743 O O . SER A 1 92 ? -22.007 -1.912 0.873 1.00 96.81 92 SER A O 1
ATOM 745 N N . ASP A 1 93 ? -23.445 -0.653 -0.325 1.00 95.81 93 ASP A N 1
ATOM 746 C CA . ASP A 1 93 ? -24.228 -1.752 -0.900 1.00 95.81 93 ASP A CA 1
ATOM 747 C C . ASP A 1 93 ? -23.595 -2.362 -2.166 1.00 95.81 93 ASP A C 1
ATOM 749 O O . ASP A 1 93 ? -23.976 -3.451 -2.598 1.00 95.81 93 ASP A O 1
ATOM 753 N N . PHE A 1 94 ? -22.645 -1.668 -2.802 1.00 95.94 94 PHE A N 1
ATOM 754 C CA . PHE A 1 94 ? -21.996 -2.115 -4.038 1.00 95.94 94 PHE A CA 1
ATOM 755 C C . PHE A 1 94 ? -20.529 -1.685 -4.094 1.00 95.94 94 PHE A C 1
ATOM 757 O O . PHE A 1 94 ? -20.140 -0.682 -3.503 1.00 95.94 94 PHE A O 1
ATOM 764 N N . PHE A 1 95 ? -19.711 -2.419 -4.852 1.00 94.69 95 PHE A N 1
ATOM 765 C CA . PHE A 1 95 ? -18.293 -2.106 -5.034 1.00 94.69 95 PHE A CA 1
ATOM 766 C C . PHE A 1 95 ? -18.050 -1.445 -6.397 1.00 94.69 95 PHE A C 1
ATOM 768 O O . PHE A 1 95 ? -18.141 -2.096 -7.438 1.00 94.69 95 PHE A O 1
ATOM 775 N N . GLY A 1 96 ? -17.752 -0.145 -6.399 1.00 93.81 96 GLY A N 1
ATOM 776 C CA . GLY A 1 96 ? -17.407 0.606 -7.609 1.00 93.81 96 GLY A CA 1
ATOM 777 C C . GLY A 1 96 ? -15.901 0.612 -7.879 1.00 93.81 96 GLY A C 1
ATOM 778 O O . GLY A 1 96 ? -15.121 0.960 -6.995 1.00 93.81 96 GLY A O 1
ATOM 779 N N . ILE A 1 97 ? -15.489 0.276 -9.106 1.00 93.00 97 ILE A N 1
ATOM 780 C CA . ILE A 1 97 ? -14.084 0.314 -9.542 1.00 93.00 97 ILE A CA 1
ATOM 781 C C . ILE A 1 97 ? -13.965 1.151 -10.807 1.00 93.00 97 ILE A C 1
ATOM 783 O O . ILE A 1 97 ? -14.630 0.874 -11.802 1.00 93.00 97 ILE A O 1
ATOM 787 N N . ASN A 1 98 ? -13.034 2.104 -10.787 1.00 90.94 98 ASN A N 1
ATOM 788 C CA . ASN A 1 98 ? -12.562 2.769 -11.992 1.00 90.94 98 ASN A CA 1
ATOM 789 C C . ASN A 1 98 ? -11.223 2.151 -12.405 1.00 90.94 98 ASN A C 1
ATOM 791 O O . ASN A 1 98 ? -10.250 2.220 -11.654 1.00 90.94 98 ASN A O 1
ATOM 795 N N . HIS A 1 99 ? -11.171 1.548 -13.591 1.00 88.88 99 HIS A N 1
ATOM 796 C CA . HIS A 1 99 ? -9.953 0.980 -14.160 1.00 88.88 99 HIS A CA 1
ATOM 797 C C . HIS A 1 99 ? -9.627 1.683 -15.476 1.00 88.88 99 HIS A C 1
ATOM 799 O O . HIS A 1 99 ? -10.428 1.649 -16.406 1.00 88.88 99 HIS A O 1
ATOM 805 N N . TYR A 1 100 ? -8.457 2.319 -15.537 1.00 81.19 100 TYR A N 1
ATOM 806 C CA . TYR A 1 100 ? -8.033 3.113 -16.695 1.00 81.19 100 TYR A CA 1
ATOM 807 C C . TYR A 1 100 ? -6.807 2.536 -17.394 1.00 81.19 100 TYR A C 1
ATOM 809 O O . TYR A 1 100 ? -6.733 2.553 -18.617 1.00 81.19 100 TYR A O 1
ATOM 817 N N . THR A 1 101 ? -5.840 2.047 -16.622 1.00 84.31 101 THR A N 1
ATOM 818 C CA . THR A 1 101 ? -4.551 1.602 -17.144 1.00 84.31 101 THR A CA 1
ATOM 819 C C . THR A 1 101 ? -3.932 0.541 -16.238 1.00 84.31 101 THR A C 1
ATOM 821 O O . THR A 1 101 ? -4.428 0.246 -15.145 1.00 84.31 101 THR A O 1
ATOM 824 N N . THR A 1 102 ? -2.834 -0.032 -16.705 1.00 85.38 102 THR A N 1
ATOM 825 C CA . THR A 1 102 ? -1.961 -0.929 -15.954 1.00 85.38 102 THR A CA 1
ATOM 826 C C . THR A 1 102 ? -0.583 -0.284 -15.809 1.00 85.38 102 THR A C 1
ATOM 828 O O . THR A 1 102 ? -0.283 0.723 -16.444 1.00 85.38 102 THR A O 1
ATOM 831 N N . TYR A 1 103 ? 0.262 -0.830 -14.938 1.00 86.38 103 TYR A N 1
ATOM 832 C CA . TYR A 1 103 ? 1.626 -0.342 -14.750 1.00 86.38 103 TYR A CA 1
ATOM 833 C C . TYR A 1 103 ? 2.584 -1.522 -14.619 1.00 86.38 103 TYR A C 1
ATOM 835 O O . TYR A 1 103 ? 2.216 -2.579 -14.100 1.00 86.38 103 TYR A O 1
ATOM 843 N N . LEU A 1 104 ? 3.821 -1.323 -15.064 1.00 87.75 104 LEU A N 1
ATOM 844 C CA . LEU A 1 104 ? 4.943 -2.181 -14.721 1.00 87.75 104 LEU A CA 1
ATOM 845 C C . LEU A 1 104 ? 5.431 -1.816 -13.318 1.00 87.75 104 LEU A C 1
ATOM 847 O O . LEU A 1 104 ? 5.493 -0.641 -12.953 1.00 87.75 104 LEU A O 1
ATOM 851 N N . MET A 1 105 ? 5.761 -2.836 -12.530 1.00 86.06 105 MET A N 1
ATOM 852 C CA . MET A 1 105 ? 6.202 -2.681 -11.147 1.00 86.06 105 MET A CA 1
ATOM 853 C C . MET A 1 105 ? 7.514 -3.428 -10.936 1.00 86.06 105 MET A C 1
ATOM 855 O O . MET A 1 105 ? 7.637 -4.590 -11.324 1.00 86.06 105 MET A O 1
ATOM 859 N N . SER A 1 106 ? 8.485 -2.769 -10.314 1.00 85.25 106 SER A N 1
ATOM 860 C CA . SER A 1 106 ? 9.769 -3.369 -9.945 1.00 85.25 106 SER A CA 1
ATOM 861 C C . SER A 1 106 ? 10.246 -2.845 -8.593 1.00 85.25 106 SER A C 1
ATOM 863 O O . SER A 1 106 ? 9.959 -1.712 -8.220 1.00 85.25 106 SER A O 1
ATOM 865 N N . ASN A 1 107 ? 10.954 -3.677 -7.831 1.00 84.88 107 ASN A N 1
ATOM 866 C CA . ASN A 1 107 ? 11.507 -3.275 -6.539 1.00 84.88 107 ASN A CA 1
ATOM 867 C C . ASN A 1 107 ? 12.510 -2.118 -6.722 1.00 84.88 107 ASN A C 1
ATOM 869 O O . ASN A 1 107 ? 13.377 -2.189 -7.594 1.00 84.88 107 ASN A O 1
ATOM 873 N N . SER A 1 108 ? 12.395 -1.075 -5.898 1.00 85.00 108 SER A N 1
ATOM 874 C CA . SER A 1 108 ? 13.354 0.028 -5.834 1.00 85.00 108 SER A CA 1
ATOM 875 C C . SER A 1 108 ? 13.489 0.564 -4.412 1.00 85.00 108 SER A C 1
ATOM 877 O O . SER A 1 108 ? 12.507 0.824 -3.723 1.00 85.00 108 SER A O 1
ATOM 879 N N . SER A 1 109 ? 14.722 0.777 -3.963 1.00 77.56 109 SER A N 1
ATOM 880 C CA . SER A 1 109 ? 14.989 1.359 -2.646 1.00 77.56 109 SER A CA 1
ATOM 881 C C . SER A 1 109 ? 14.834 2.884 -2.622 1.00 77.56 109 SER A C 1
ATOM 883 O O . SER A 1 109 ? 14.523 3.436 -1.566 1.00 77.56 109 SER A O 1
ATOM 885 N N . MET A 1 110 ? 15.057 3.562 -3.753 1.00 84.25 110 MET A N 1
ATOM 886 C CA . MET A 1 110 ? 14.904 5.010 -3.925 1.00 84.25 110 MET A CA 1
ATOM 887 C C . MET A 1 110 ? 15.062 5.379 -5.406 1.00 84.25 110 MET A C 1
ATOM 889 O O . MET A 1 110 ? 16.054 4.995 -6.024 1.00 84.25 110 MET A O 1
ATOM 893 N N . GLU A 1 111 ? 14.167 6.203 -5.952 1.00 86.56 111 GLU A N 1
ATOM 894 C CA . GLU A 1 111 ? 14.313 6.766 -7.302 1.00 86.56 111 GLU A CA 1
ATOM 895 C C . GLU A 1 111 ? 14.591 8.279 -7.263 1.00 86.56 111 GLU A C 1
ATOM 897 O O . GLU A 1 111 ? 14.158 8.976 -6.335 1.00 86.56 111 GLU A O 1
ATOM 902 N N . PRO A 1 112 ? 15.276 8.837 -8.280 1.00 88.00 112 PRO A N 1
ATOM 903 C CA . PRO A 1 112 ? 15.416 10.280 -8.424 1.00 88.00 112 PRO A CA 1
ATOM 904 C C . PRO A 1 112 ? 14.050 10.981 -8.419 1.00 88.00 112 PRO A C 1
ATOM 906 O O . PRO A 1 112 ? 13.184 10.689 -9.240 1.00 88.00 112 PRO A O 1
ATOM 909 N N . GLY A 1 113 ? 13.873 11.935 -7.503 1.00 86.25 113 GLY A N 1
ATOM 910 C CA . GLY A 1 113 ? 12.642 12.720 -7.373 1.00 86.25 113 GLY A CA 1
ATOM 911 C C . GLY A 1 113 ? 11.645 12.197 -6.338 1.00 86.25 113 GLY A C 1
ATOM 912 O O . GLY A 1 113 ? 10.686 12.906 -6.034 1.00 86.25 113 GLY A O 1
ATOM 913 N N . TRP A 1 114 ? 11.872 11.023 -5.743 1.00 89.06 114 TRP A N 1
ATOM 914 C CA . TRP A 1 114 ? 11.074 10.591 -4.596 1.00 89.06 114 TRP A CA 1
ATOM 915 C C . TRP A 1 114 ? 11.327 11.496 -3.392 1.00 89.06 114 TRP A C 1
ATOM 917 O O . TRP A 1 114 ? 12.467 11.750 -2.998 1.00 89.06 114 TRP A O 1
ATOM 927 N N . THR A 1 115 ? 10.246 11.985 -2.791 1.00 91.75 115 THR A N 1
ATOM 928 C CA . THR A 1 115 ? 10.309 12.725 -1.533 1.00 91.75 115 THR A CA 1
ATOM 929 C C . THR A 1 115 ? 10.277 11.759 -0.355 1.00 91.75 115 THR A C 1
ATOM 931 O O . THR A 1 115 ? 9.711 10.667 -0.427 1.00 91.75 115 THR A O 1
ATOM 934 N N . VAL A 1 116 ? 10.886 12.160 0.759 1.00 91.69 116 VAL A N 1
ATOM 935 C CA . VAL A 1 116 ? 10.829 11.409 2.014 1.00 91.69 116 VAL A CA 1
ATOM 936 C C . VAL A 1 116 ? 10.181 12.307 3.070 1.00 91.69 116 VAL A C 1
ATOM 938 O O . VAL A 1 116 ? 10.746 13.357 3.377 1.00 91.69 116 VAL A O 1
ATOM 941 N N . PRO A 1 117 ? 9.017 11.932 3.633 1.00 92.25 117 PRO A N 1
ATOM 942 C CA . PRO A 1 117 ? 8.252 10.703 3.388 1.00 92.25 117 PRO A CA 1
ATOM 943 C C . PRO A 1 117 ? 7.370 10.753 2.121 1.00 92.25 117 PRO A C 1
ATOM 945 O O . PRO A 1 117 ? 6.857 11.809 1.761 1.00 92.25 117 PRO A O 1
ATOM 948 N N . SER A 1 118 ? 7.119 9.597 1.500 1.00 91.38 118 SER A N 1
ATOM 949 C CA . SER A 1 118 ? 6.159 9.424 0.395 1.00 91.38 118 SER A CA 1
ATOM 950 C C . SER A 1 118 ? 5.642 7.985 0.333 1.00 91.38 118 SER A C 1
ATOM 952 O O . SER A 1 118 ? 6.250 7.083 0.909 1.00 91.38 118 SER A O 1
ATOM 954 N N . VAL A 1 119 ? 4.535 7.763 -0.386 1.00 88.62 119 VAL A N 1
ATOM 955 C CA . VAL A 1 119 ? 3.999 6.412 -0.646 1.00 88.62 119 VAL A CA 1
ATOM 956 C C . VAL A 1 119 ? 4.993 5.569 -1.443 1.00 88.62 119 VAL A C 1
ATOM 958 O O . VAL A 1 119 ? 5.129 4.373 -1.191 1.00 88.62 119 VAL A O 1
ATOM 961 N N . ASP A 1 120 ? 5.716 6.183 -2.375 1.00 89.19 120 ASP A N 1
ATOM 962 C CA . ASP A 1 120 ? 6.706 5.484 -3.190 1.00 89.19 120 ASP A CA 1
ATOM 963 C C . ASP A 1 120 ? 7.875 4.999 -2.322 1.00 89.19 120 ASP A C 1
ATOM 965 O O . ASP A 1 120 ? 8.211 3.816 -2.328 1.00 89.19 120 ASP A O 1
ATOM 969 N N . HIS A 1 121 ? 8.392 5.863 -1.443 1.00 89.69 121 HIS A N 1
ATOM 970 C CA . HIS A 1 121 ? 9.406 5.469 -0.463 1.00 89.69 121 HIS A CA 1
ATOM 971 C C . HIS A 1 121 ? 8.881 4.440 0.553 1.00 89.69 121 HIS A C 1
ATOM 973 O O . HIS A 1 121 ? 9.607 3.533 0.957 1.00 89.69 121 HIS A O 1
ATOM 979 N N . ASP A 1 122 ? 7.612 4.544 0.957 1.00 90.81 122 ASP A N 1
ATOM 980 C CA . ASP A 1 122 ? 6.997 3.576 1.863 1.00 90.81 122 ASP A CA 1
ATOM 981 C C . ASP A 1 122 ? 6.823 2.211 1.200 1.00 90.81 122 ASP A C 1
ATOM 983 O O . ASP A 1 122 ? 7.009 1.196 1.860 1.00 90.81 122 ASP A O 1
ATOM 987 N N . THR A 1 123 ? 6.508 2.139 -0.089 1.00 87.94 123 THR A N 1
ATOM 988 C CA . THR A 1 123 ? 6.370 0.855 -0.793 1.00 87.94 123 THR A CA 1
ATOM 989 C C . THR A 1 123 ? 7.712 0.256 -1.175 1.00 87.94 123 THR A C 1
ATOM 991 O O . THR A 1 123 ? 7.858 -0.959 -1.091 1.00 87.94 123 THR A O 1
ATOM 994 N N . GLY A 1 124 ? 8.697 1.081 -1.535 1.00 87.75 124 GLY A N 1
ATOM 995 C CA . GLY A 1 124 ? 9.938 0.593 -2.130 1.00 87.75 124 GLY A CA 1
ATOM 996 C C . GLY A 1 124 ? 9.695 -0.058 -3.494 1.00 87.75 124 GLY A C 1
ATOM 997 O O . GLY A 1 124 ? 10.345 -1.038 -3.852 1.00 87.75 124 GLY A O 1
ATOM 998 N N . VAL A 1 125 ? 8.699 0.433 -4.236 1.00 87.12 125 VAL A N 1
ATOM 999 C CA . VAL A 1 125 ? 8.355 -0.107 -5.549 1.00 87.12 125 VAL A CA 1
ATOM 1000 C C . VAL A 1 125 ? 8.273 1.013 -6.561 1.00 87.12 125 VAL A C 1
ATOM 1002 O O . VAL A 1 125 ? 7.512 1.967 -6.416 1.00 87.12 125 VAL A O 1
ATOM 1005 N N . LYS A 1 126 ? 9.044 0.857 -7.628 1.00 88.06 126 LYS A N 1
ATOM 1006 C CA . LYS A 1 126 ? 8.969 1.699 -8.804 1.00 88.06 126 LYS A CA 1
ATOM 1007 C C . LYS A 1 126 ? 7.775 1.277 -9.648 1.00 88.06 126 LYS A C 1
ATOM 1009 O O . LYS A 1 126 ? 7.659 0.113 -10.033 1.00 88.06 126 LYS A O 1
ATOM 1014 N N . ILE A 1 127 ? 6.912 2.239 -9.948 1.00 86.19 127 ILE A N 1
ATOM 1015 C CA . ILE A 1 127 ? 5.749 2.078 -10.820 1.00 86.19 127 ILE A CA 1
ATOM 1016 C C . ILE A 1 127 ? 6.013 2.885 -12.093 1.00 86.19 127 ILE A C 1
ATOM 1018 O O . ILE A 1 127 ? 6.278 4.083 -12.017 1.00 86.19 127 ILE A O 1
ATOM 1022 N N . GLU A 1 128 ? 5.954 2.245 -13.260 1.00 87.06 128 GLU A N 1
ATOM 1023 C CA . GLU A 1 128 ? 6.183 2.907 -14.549 1.00 87.06 128 GLU A CA 1
ATOM 1024 C C . GLU A 1 128 ? 5.252 2.378 -15.647 1.00 87.06 128 GLU A C 1
ATOM 1026 O O . GLU A 1 128 ? 4.816 1.228 -15.617 1.00 87.06 128 GLU A O 1
ATOM 1031 N N . GLN A 1 129 ? 4.931 3.217 -16.631 1.00 83.88 129 GLN A N 1
ATOM 1032 C CA . GLN A 1 129 ? 4.249 2.770 -17.848 1.00 83.88 129 GLN A CA 1
ATOM 1033 C C . GLN A 1 129 ? 5.289 2.340 -18.884 1.00 83.88 129 GLN 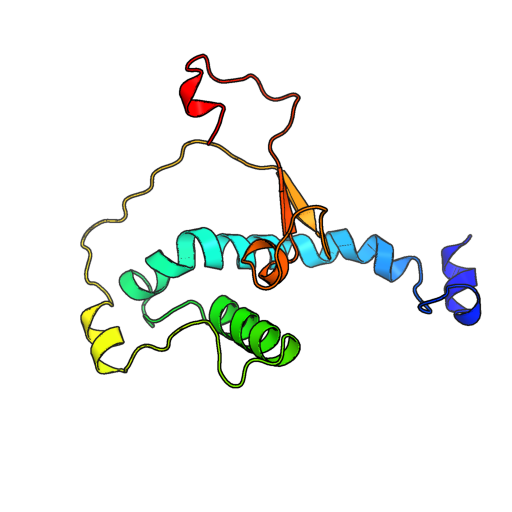A C 1
ATOM 1035 O O . GLN A 1 129 ? 6.323 2.996 -19.047 1.00 83.88 129 GLN A O 1
ATOM 1040 N N . SER A 1 130 ? 5.018 1.247 -19.601 1.00 82.06 130 SER A N 1
ATOM 1041 C CA . SER A 1 130 ? 5.900 0.845 -20.695 1.00 82.06 130 SER A CA 1
ATOM 1042 C C . SER A 1 130 ? 5.836 1.872 -21.818 1.00 82.06 130 SER A C 1
ATOM 1044 O O . SER A 1 130 ? 4.762 2.188 -22.325 1.00 82.06 130 SER A O 1
ATOM 1046 N N . LYS A 1 131 ? 7.002 2.331 -22.273 1.00 82.31 131 LYS A N 1
ATOM 1047 C CA . LYS A 1 131 ? 7.114 3.217 -23.442 1.00 82.31 131 LYS A CA 1
ATOM 1048 C C . LYS A 1 131 ? 6.710 2.527 -24.748 1.00 82.31 131 LYS A C 1
ATOM 1050 O O . LYS A 1 131 ? 6.511 3.199 -25.752 1.00 82.31 131 LYS A O 1
ATOM 1055 N N . GLU A 1 132 ? 6.629 1.199 -24.737 1.00 84.75 132 GLU A N 1
ATOM 1056 C CA . GLU A 1 132 ? 6.245 0.381 -25.889 1.00 84.75 132 GLU A CA 1
ATOM 1057 C C . GLU A 1 132 ? 4.725 0.207 -26.004 1.00 84.75 132 GLU A C 1
ATOM 1059 O O . GLU A 1 132 ? 4.239 -0.264 -27.032 1.00 84.75 132 GLU A O 1
ATOM 1064 N N . TRP A 1 133 ? 3.959 0.549 -24.961 1.00 82.06 133 TRP A N 1
ATOM 1065 C CA . TRP A 1 133 ? 2.510 0.385 -24.998 1.00 82.06 133 TRP A CA 1
ATOM 1066 C C . TRP A 1 133 ? 1.857 1.436 -25.903 1.00 82.06 133 TRP A C 1
ATOM 1068 O O . TRP A 1 133 ? 2.216 2.614 -25.828 1.00 82.06 133 TRP A O 1
ATOM 1078 N N . PRO A 1 134 ? 0.894 1.036 -26.760 1.00 78.38 134 PRO A N 1
ATOM 1079 C CA . PRO A 1 134 ? 0.165 1.981 -27.590 1.00 78.38 134 PRO A CA 1
ATOM 1080 C C . PRO A 1 134 ? -0.523 3.026 -26.716 1.00 78.38 134 PRO A C 1
ATOM 1082 O O . PRO A 1 134 ? -1.275 2.684 -25.803 1.00 78.38 134 PRO A O 1
ATOM 1085 N N . ILE A 1 135 ? -0.287 4.299 -27.020 1.00 71.25 135 ILE A N 1
ATOM 1086 C CA . ILE A 1 135 ? -0.957 5.399 -26.335 1.00 71.25 135 ILE A CA 1
ATOM 1087 C C . ILE A 1 135 ? -2.435 5.362 -26.753 1.00 71.25 135 ILE A C 1
ATOM 1089 O O . ILE A 1 135 ? -2.717 5.362 -27.959 1.00 71.25 135 ILE A O 1
ATOM 1093 N N . PRO A 1 136 ? -3.392 5.305 -25.810 1.00 66.44 136 PRO A N 1
ATOM 1094 C CA . PRO A 1 136 ? -4.803 5.364 -26.162 1.00 66.44 136 PRO A CA 1
ATOM 1095 C C . PRO A 1 136 ? -5.091 6.668 -26.917 1.00 66.44 136 PRO A C 1
ATOM 1097 O O . PRO A 1 136 ? -4.552 7.721 -26.589 1.00 66.44 136 PRO A O 1
ATOM 1100 N N . GLY A 1 137 ? -5.955 6.610 -27.936 1.00 58.66 137 GLY A N 1
ATOM 1101 C CA . GLY A 1 137 ? -6.205 7.727 -28.865 1.00 58.66 137 GLY A CA 1
ATOM 1102 C C . GLY A 1 137 ? -6.796 9.005 -28.248 1.00 58.66 137 GLY A C 1
ATOM 1103 O O . GLY A 1 137 ? -7.051 9.962 -28.971 1.00 58.66 137 GLY A O 1
ATOM 1104 N N . ALA A 1 138 ? -7.022 9.035 -26.935 1.00 69.94 138 ALA A N 1
ATOM 1105 C CA . ALA A 1 138 ? -7.421 10.216 -26.187 1.00 69.94 138 ALA A CA 1
ATOM 1106 C C . ALA A 1 138 ? -6.221 10.744 -25.385 1.00 69.94 138 ALA A C 1
ATOM 1108 O O . ALA A 1 138 ? -5.897 10.207 -24.330 1.00 69.94 138 ALA A O 1
ATOM 1109 N N . GLU A 1 139 ? -5.598 11.824 -25.865 1.00 65.38 139 GLU A N 1
ATOM 1110 C CA . GLU A 1 139 ? -4.375 12.412 -25.285 1.00 65.38 139 GLU A CA 1
ATOM 1111 C C . GLU A 1 139 ? -4.481 12.757 -23.790 1.00 65.38 139 GLU A C 1
ATOM 1113 O O . GLU A 1 139 ? -3.477 12.765 -23.082 1.00 65.38 139 GLU A O 1
ATOM 1118 N N . TRP A 1 140 ? -5.688 13.029 -23.284 1.00 64.25 140 TRP A N 1
ATOM 1119 C CA . TRP A 1 140 ? -5.906 13.351 -21.872 1.00 64.25 140 TRP A CA 1
ATOM 1120 C C . TRP A 1 140 ? -5.794 12.134 -20.939 1.00 64.25 140 TRP A C 1
ATOM 1122 O O . TRP A 1 140 ? -5.540 12.316 -19.752 1.00 64.25 140 TRP A O 1
ATOM 1132 N N . LEU A 1 141 ? -5.947 10.906 -21.453 1.00 60.41 141 LEU A N 1
ATOM 1133 C CA . LEU A 1 141 ? -5.714 9.670 -20.691 1.00 60.41 141 LEU A CA 1
ATOM 1134 C C . LEU A 1 141 ? -4.226 9.301 -20.622 1.00 60.41 141 LEU A C 1
ATOM 1136 O O . LEU A 1 141 ? -3.839 8.486 -19.793 1.00 60.41 141 LEU A O 1
ATOM 1140 N N . SER A 1 142 ? -3.393 9.899 -21.473 1.00 60.41 142 SER A N 1
ATOM 1141 C CA . SER A 1 142 ? -1.974 9.556 -21.617 1.00 60.41 142 SER A CA 1
ATOM 1142 C C . SER A 1 142 ? -1.077 10.122 -20.511 1.00 60.41 142 SER A C 1
ATOM 1144 O O . SER A 1 142 ? 0.087 9.741 -20.423 1.00 60.41 142 SER A O 1
ATOM 1146 N N . TRP A 1 143 ? -1.598 11.042 -19.692 1.00 57.22 143 TRP A N 1
ATOM 1147 C CA . TRP A 1 143 ? -0.862 11.743 -18.630 1.00 57.22 143 TRP A CA 1
ATOM 1148 C C . TRP A 1 143 ? -1.392 11.451 -17.211 1.00 57.22 143 TRP A C 1
ATOM 1150 O O . TRP A 1 143 ? -1.007 12.147 -16.271 1.00 57.22 143 TRP A O 1
ATOM 1160 N N . LEU A 1 144 ? -2.278 10.454 -17.063 1.00 53.53 144 LEU A N 1
ATOM 1161 C CA . LEU A 1 144 ? -2.696 9.869 -15.777 1.00 53.53 144 LEU A CA 1
ATOM 1162 C C . LEU A 1 144 ? -1.742 8.734 -15.364 1.00 53.53 144 LEU A C 1
ATOM 1164 O O . LEU A 1 144 ? -1.490 8.589 -14.149 1.00 53.53 144 LEU A O 1
#

InterPro domains:
  IPR001360 Glycoside hydrolase family 1 [PF00232] (38-141)
  IPR001360 Glycoside hydrolase family 1 [PTHR10353] (39-109)
  IPR017853 Glycoside hydrolase superfamily [SSF51445] (1-42)
  IPR017853 Glycoside hydrolase superfamily [SSF51445] (39-110)

Sequence (144 aa):
MWDTYLHKHPKFTVDHSNGDVAADSYHKYKQDIVLINSIKVGLFAHPIYSEEGDYPSLVRKRIDDMSRNQGFARSRLPSFTPEEVAMVRGSSDFFGINHYTTYLMSNSSMEPGWTVPSVDHDTGVKIEQSKEWPIPGAEWLSWL

Foldseek 3Di:
DQQVVLVVPLVVDPVSDGPVVVVCQVVCVVVLVVQVCLVVPVQQCQLAEPPQHDRDPSNQVLQQVLCVVLPHPGGPDDGDDPVRSVVRYNPDPDDDDDDQDDWDKGAACDDPPDDPPDPCNSSSIDTHHDPPDDQPPDVVSNVD

Organism: NCBI:txid151541

Secondary structure (DSSP, 8-state):
-HHHHHHH-GGGSTT---HHHHHTHHHHHHHHHHHHHIIIIIHHHHHHHSSS-SS-HHHHHHHHHHHHHTT-SS-SS----HHHHHHHTT--SS---------EEEE-S--TT--SS-HHHHHTEEEE--TTSPPPS-GGGTT-

pLDDT: mean 84.4, std 13.55, range [53.31, 98.44]

Radius of gyration: 19.79 Å; chains: 1; bounding box: 59×33×46 Å